Protein AF-A0A9J6GMS7-F1 (afdb_monomer_lite)

Organism: Haemaphysalis longicornis (NCBI:txid44386)

Structure (mmCIF, N/CA/C/O backbone):
data_AF-A0A9J6GMS7-F1
#
_entry.id   AF-A0A9J6GMS7-F1
#
loop_
_atom_site.group_PDB
_atom_site.id
_atom_site.type_symbol
_atom_site.label_atom_id
_atom_site.label_alt_id
_atom_site.label_comp_id
_atom_site.label_asym_id
_atom_site.label_entity_id
_atom_site.label_seq_id
_atom_site.pdbx_PDB_ins_code
_atom_site.Cartn_x
_atom_site.Cartn_y
_atom_site.Cartn_z
_atom_site.occupancy
_atom_site.B_iso_or_equiv
_atom_site.auth_seq_id
_atom_site.auth_comp_id
_atom_site.auth_asym_id
_atom_site.auth_atom_id
_atom_site.pdbx_PDB_model_num
ATOM 1 N N . MET A 1 1 ? -30.790 -10.913 7.863 1.00 38.25 1 MET A N 1
ATOM 2 C CA . MET A 1 1 ? -30.537 -9.484 8.167 1.00 38.25 1 MET A CA 1
ATOM 3 C C . MET A 1 1 ? -30.568 -8.693 6.867 1.00 38.25 1 MET A C 1
ATOM 5 O O . MET A 1 1 ? -29.943 -9.110 5.902 1.00 38.25 1 MET A O 1
ATOM 9 N N . LYS A 1 2 ? -31.389 -7.640 6.796 1.00 41.53 2 LYS A N 1
ATOM 10 C CA . LYS A 1 2 ? -31.711 -6.906 5.561 1.00 41.53 2 LYS A CA 1
ATOM 11 C C . LYS A 1 2 ? -30.527 -6.018 5.126 1.00 41.53 2 LYS A C 1
ATOM 13 O O . LYS A 1 2 ? -30.282 -5.008 5.770 1.00 41.53 2 LYS A O 1
ATOM 18 N N . ARG A 1 3 ? -29.835 -6.362 4.028 1.00 50.16 3 ARG A N 1
ATOM 19 C CA . ARG A 1 3 ? -28.936 -5.445 3.288 1.00 50.16 3 ARG A CA 1
ATOM 20 C C . ARG A 1 3 ? -29.787 -4.446 2.489 1.00 50.16 3 ARG A C 1
ATOM 22 O O . ARG A 1 3 ? -30.026 -4.636 1.299 1.00 50.16 3 ARG A O 1
ATOM 29 N N . GLY A 1 4 ? -30.331 -3.436 3.162 1.00 53.31 4 GLY A N 1
ATOM 30 C CA . GLY A 1 4 ? -30.753 -2.205 2.487 1.00 53.31 4 GLY A CA 1
ATOM 31 C C . GLY A 1 4 ? -29.514 -1.346 2.225 1.00 53.31 4 GLY A C 1
ATOM 32 O O . GLY A 1 4 ? -28.646 -1.348 3.083 1.00 53.31 4 GLY A O 1
ATOM 33 N N . TYR A 1 5 ? -29.467 -0.651 1.078 1.00 53.00 5 TYR A N 1
ATOM 34 C CA . TYR A 1 5 ? -28.448 0.337 0.635 1.00 53.00 5 TYR A CA 1
ATOM 35 C C . TYR A 1 5 ? -27.386 -0.049 -0.419 1.00 53.00 5 TYR A C 1
ATOM 37 O O . TYR A 1 5 ? -26.461 0.715 -0.656 1.00 53.00 5 TYR A O 1
ATOM 45 N N . ARG A 1 6 ? -27.607 -1.100 -1.227 1.00 72.44 6 ARG A N 1
ATOM 46 C CA . ARG A 1 6 ? -26.700 -1.457 -2.352 1.00 72.44 6 ARG A CA 1
ATOM 47 C C . ARG A 1 6 ? -26.282 -0.300 -3.294 1.00 72.44 6 ARG A C 1
ATOM 49 O O . ARG A 1 6 ? -25.125 -0.288 -3.693 1.00 72.44 6 ARG A O 1
ATOM 56 N N . PRO A 1 7 ? -27.158 0.646 -3.698 1.00 80.12 7 PRO A N 1
ATOM 57 C CA . PRO A 1 7 ? -26.750 1.705 -4.628 1.00 80.12 7 PRO A CA 1
ATOM 58 C C . PRO A 1 7 ? -25.846 2.762 -3.987 1.00 80.12 7 PRO A C 1
ATOM 60 O O . PRO A 1 7 ? -24.908 3.217 -4.629 1.00 80.12 7 PRO A O 1
ATOM 63 N N . LEU A 1 8 ? -26.122 3.136 -2.733 1.00 86.12 8 LEU A N 1
ATOM 64 C CA . LEU A 1 8 ? -25.345 4.151 -2.021 1.00 86.12 8 LEU A CA 1
ATOM 65 C C . LEU A 1 8 ? -23.966 3.611 -1.644 1.00 86.12 8 LEU A C 1
ATOM 67 O O . LEU A 1 8 ? -22.978 4.304 -1.852 1.00 86.12 8 LEU A O 1
ATOM 71 N N . ASP A 1 9 ? -23.903 2.363 -1.173 1.00 84.56 9 ASP A N 1
ATOM 72 C CA . ASP A 1 9 ? -22.640 1.695 -0.844 1.00 84.56 9 ASP A CA 1
ATOM 73 C C . ASP A 1 9 ? -21.738 1.593 -2.084 1.00 84.56 9 ASP A C 1
ATOM 75 O O . ASP A 1 9 ? -20.551 1.903 -2.025 1.00 84.56 9 ASP A O 1
ATOM 79 N N . ASN A 1 10 ? -22.314 1.233 -3.237 1.00 86.44 10 ASN A N 1
ATOM 80 C CA . ASN A 1 10 ? -21.580 1.169 -4.500 1.00 86.44 10 ASN A CA 1
ATOM 81 C C . ASN A 1 10 ? -21.072 2.544 -4.952 1.00 86.44 10 ASN A C 1
ATOM 83 O O . ASN A 1 10 ? -19.953 2.647 -5.450 1.00 86.44 10 ASN A O 1
ATOM 87 N N . GLU A 1 11 ? -21.880 3.594 -4.805 1.00 89.75 11 GLU A N 1
ATOM 88 C CA . GLU A 1 11 ? -21.471 4.941 -5.207 1.00 89.75 11 GLU A CA 1
ATOM 89 C C . GLU A 1 11 ? -20.404 5.508 -4.263 1.00 89.75 11 GLU A C 1
ATOM 91 O O . GLU A 1 11 ? -19.430 6.101 -4.721 1.00 89.75 11 GLU A O 1
ATOM 96 N N . ALA A 1 12 ? -20.524 5.249 -2.959 1.00 90.00 12 ALA A N 1
ATOM 97 C CA . ALA A 1 12 ? -19.506 5.595 -1.972 1.00 90.00 12 ALA A CA 1
ATOM 98 C C . ALA A 1 12 ? -18.186 4.858 -2.240 1.00 90.00 12 ALA A C 1
ATOM 100 O O . ALA A 1 12 ? -17.120 5.471 -2.198 1.00 90.00 12 ALA A O 1
ATOM 101 N N . PHE A 1 13 ? -18.250 3.568 -2.580 1.00 89.50 13 PHE A N 1
ATOM 102 C CA . PHE A 1 13 ? -17.077 2.786 -2.961 1.00 89.50 13 PHE A CA 1
ATOM 103 C C . PHE A 1 13 ? -16.408 3.348 -4.222 1.00 89.50 13 PHE A C 1
ATOM 105 O O . PHE A 1 13 ? -15.208 3.604 -4.218 1.00 89.50 13 PHE A O 1
ATOM 112 N N . ARG A 1 14 ? -17.176 3.635 -5.280 1.00 91.12 14 ARG A N 1
ATOM 113 C CA . ARG A 1 14 ? -16.641 4.260 -6.504 1.00 91.12 14 ARG A CA 1
ATOM 114 C C . ARG A 1 14 ? -16.030 5.627 -6.239 1.00 91.12 14 ARG A C 1
ATOM 116 O O . ARG A 1 14 ? -14.995 5.960 -6.809 1.00 91.12 14 ARG A O 1
ATOM 123 N N . PHE A 1 15 ? -16.663 6.422 -5.381 1.00 92.19 15 PHE A N 1
ATOM 124 C CA . PHE A 1 15 ? -16.116 7.703 -4.959 1.00 92.19 15 PHE A CA 1
ATOM 125 C C . PHE A 1 15 ? -14.766 7.516 -4.260 1.00 92.19 15 PHE A C 1
ATOM 127 O O . PHE A 1 15 ? -13.817 8.229 -4.587 1.00 92.19 15 PHE A O 1
ATOM 134 N N . LEU A 1 16 ? -14.666 6.544 -3.348 1.00 92.56 16 LEU A N 1
ATOM 135 C CA . LEU A 1 16 ? -13.427 6.211 -2.651 1.00 92.56 16 LEU A CA 1
ATOM 136 C C . LEU A 1 16 ? -12.330 5.766 -3.623 1.00 92.56 16 LEU A C 1
ATOM 138 O O . LEU A 1 16 ? -11.231 6.291 -3.537 1.00 92.56 16 LEU A O 1
ATOM 142 N N . VAL A 1 17 ? -12.625 4.863 -4.561 1.00 92.69 17 VAL A N 1
ATOM 143 C CA . VAL A 1 17 ? -11.662 4.360 -5.559 1.00 92.69 17 VAL A CA 1
ATOM 144 C C . VAL A 1 17 ? -11.137 5.491 -6.457 1.00 92.69 17 VAL A C 1
ATOM 146 O O . VAL A 1 17 ? -9.929 5.640 -6.637 1.00 92.69 17 VAL A O 1
ATOM 149 N N . ARG A 1 18 ? -12.028 6.360 -6.953 1.00 92.94 18 ARG A N 1
ATOM 150 C CA . ARG A 1 18 ? -11.666 7.472 -7.856 1.00 92.94 18 ARG A CA 1
ATOM 151 C C . ARG A 1 18 ? -10.909 8.608 -7.184 1.00 92.94 18 ARG A C 1
ATOM 153 O O . ARG A 1 18 ? -10.174 9.325 -7.855 1.00 92.94 18 ARG A O 1
ATOM 160 N N . ASN A 1 19 ? -11.139 8.809 -5.890 1.00 93.38 19 ASN A N 1
ATOM 161 C CA . ASN A 1 19 ? -10.509 9.866 -5.100 1.00 93.38 19 ASN A CA 1
ATOM 162 C C . ASN A 1 19 ? -9.538 9.281 -4.072 1.00 93.38 19 ASN A C 1
ATOM 164 O O . ASN A 1 19 ? -9.244 9.937 -3.070 1.00 93.38 19 ASN A O 1
ATOM 168 N N . PHE A 1 20 ? -9.066 8.052 -4.296 1.00 93.94 20 PHE A N 1
ATOM 169 C CA . PHE A 1 20 ? -8.360 7.267 -3.293 1.00 93.94 20 PHE A CA 1
ATOM 170 C C . PHE A 1 20 ? -7.180 8.031 -2.714 1.00 93.94 20 PHE A C 1
ATOM 172 O O . PHE A 1 20 ? -7.103 8.179 -1.496 1.00 93.94 20 PHE A O 1
ATOM 179 N N . GLU A 1 21 ? -6.331 8.601 -3.575 1.00 92.94 21 GLU A N 1
ATOM 180 C CA . GLU A 1 21 ? -5.163 9.378 -3.158 1.00 92.94 21 GLU A CA 1
ATOM 181 C C . GLU A 1 21 ? -5.514 10.540 -2.222 1.00 92.94 21 GLU A C 1
ATOM 183 O O . GLU A 1 21 ? -4.904 10.717 -1.167 1.00 92.94 21 GLU A O 1
ATOM 188 N N . THR A 1 22 ? -6.560 11.298 -2.548 1.00 93.94 22 THR A N 1
ATOM 189 C CA . THR A 1 22 ? -7.024 12.402 -1.696 1.00 93.94 22 THR A CA 1
ATOM 190 C C . THR A 1 22 ? -7.628 11.887 -0.394 1.00 93.94 22 THR A C 1
ATOM 192 O O . THR A 1 22 ? -7.377 12.450 0.673 1.00 93.94 22 THR A O 1
ATOM 195 N N . VAL A 1 23 ? -8.416 10.812 -0.447 1.00 94.06 23 VAL A N 1
ATOM 196 C CA . VAL A 1 23 ? -9.086 10.274 0.739 1.00 94.06 23 VAL A CA 1
ATOM 197 C C . VAL A 1 23 ? -8.070 9.693 1.713 1.00 94.06 23 VAL A C 1
ATOM 199 O O . VAL A 1 23 ? -8.078 10.080 2.882 1.00 94.06 23 VAL A O 1
ATOM 202 N N . TRP A 1 24 ? -7.162 8.818 1.271 1.00 94.31 24 TRP A N 1
ATOM 203 C CA . TRP A 1 24 ? -6.211 8.209 2.197 1.00 94.31 24 TRP A CA 1
ATOM 204 C C . TRP A 1 24 ? -5.225 9.237 2.746 1.00 94.31 24 TRP A C 1
ATOM 206 O O . TRP A 1 24 ? -4.833 9.109 3.897 1.00 94.31 24 TRP A O 1
ATOM 216 N N . THR A 1 25 ? -4.875 10.305 2.027 1.00 93.56 25 THR A N 1
ATOM 217 C CA . THR A 1 25 ? -3.977 11.346 2.562 1.00 93.56 25 THR A CA 1
ATOM 218 C C . THR A 1 25 ? -4.674 12.278 3.557 1.00 93.56 25 THR A C 1
ATOM 220 O O . THR A 1 25 ? -4.146 12.506 4.648 1.00 93.56 25 THR A O 1
ATOM 223 N N . THR A 1 26 ? -5.885 12.754 3.251 1.00 93.31 26 THR A N 1
ATOM 224 C CA . THR A 1 26 ? -6.541 13.841 4.009 1.00 93.31 26 THR A CA 1
ATOM 225 C C . THR A 1 26 ? -7.555 13.376 5.053 1.00 93.31 26 THR A C 1
ATOM 227 O O . THR A 1 26 ? -7.727 14.034 6.079 1.00 93.31 26 THR A O 1
ATOM 230 N N . SER A 1 27 ? -8.222 12.242 4.831 1.00 92.69 27 SER A N 1
ATOM 231 C CA . SER A 1 27 ? -9.329 11.799 5.678 1.00 92.69 27 SER A CA 1
ATOM 232 C C . SER A 1 27 ? -8.831 10.909 6.826 1.00 92.69 27 SER A C 1
ATOM 234 O O . SER A 1 27 ? -8.228 9.861 6.578 1.00 92.69 27 SER A O 1
ATOM 236 N N . PRO A 1 28 ? -9.101 11.257 8.100 1.00 90.31 28 PRO A N 1
ATOM 237 C CA . PRO A 1 28 ? -8.859 10.346 9.220 1.00 90.31 28 PRO A CA 1
ATOM 238 C C . PRO A 1 28 ? -9.807 9.137 9.195 1.00 90.31 28 PRO A C 1
ATOM 240 O O . PRO A 1 28 ? -9.461 8.069 9.695 1.00 90.31 28 PRO A O 1
ATOM 243 N N . GLN A 1 29 ? -10.980 9.268 8.564 1.00 90.69 29 GLN A N 1
ATOM 244 C CA . GLN A 1 29 ? -11.953 8.181 8.431 1.00 90.69 29 GLN A CA 1
ATOM 245 C C . GLN A 1 29 ? -11.419 7.014 7.595 1.00 90.69 29 GLN A C 1
ATOM 247 O O . GLN A 1 29 ? -11.901 5.898 7.752 1.00 90.69 29 GLN A O 1
ATOM 252 N N . PHE A 1 30 ? -10.383 7.226 6.778 1.00 94.06 30 PHE A N 1
ATOM 253 C CA . PHE A 1 30 ? -9.716 6.150 6.047 1.00 94.06 30 PHE A CA 1
ATOM 254 C C . PHE A 1 30 ? -9.239 5.012 6.969 1.00 94.06 30 PHE A C 1
ATOM 256 O O . PHE A 1 30 ? -9.328 3.836 6.624 1.00 94.06 30 PHE A O 1
ATOM 263 N N . GLN A 1 31 ? -8.796 5.334 8.187 1.00 93.94 31 GLN A N 1
ATOM 264 C CA . GLN A 1 31 ? -8.345 4.326 9.151 1.00 93.94 31 GLN A CA 1
ATOM 265 C C . GLN A 1 31 ? -9.497 3.494 9.736 1.00 93.94 31 GLN A C 1
ATOM 267 O O . GLN A 1 31 ? -9.238 2.453 10.342 1.00 93.94 31 GLN A O 1
ATOM 272 N N . LEU A 1 32 ? -10.750 3.917 9.554 1.00 93.88 32 LEU A N 1
ATOM 273 C CA . LEU A 1 32 ? -11.937 3.202 10.025 1.00 93.88 32 LEU A CA 1
ATOM 274 C C . LEU A 1 32 ? -12.384 2.092 9.070 1.00 93.88 32 LEU A C 1
ATOM 276 O O . LEU A 1 32 ? -13.213 1.280 9.472 1.00 93.88 32 LEU A O 1
ATOM 280 N N . LEU A 1 33 ? -11.831 2.033 7.851 1.00 94.00 33 LEU A N 1
ATOM 281 C CA . LEU A 1 33 ? -12.145 0.974 6.894 1.00 94.00 33 LEU A CA 1
ATOM 282 C C . LEU A 1 33 ? -11.871 -0.405 7.500 1.00 94.00 33 LEU A C 1
ATOM 284 O O . LEU A 1 33 ? -10.826 -0.636 8.126 1.00 94.00 33 LEU A O 1
ATOM 288 N N . ALA A 1 34 ? -12.798 -1.332 7.283 1.00 93.94 34 ALA A N 1
ATOM 289 C CA . ALA A 1 34 ? -12.577 -2.741 7.554 1.00 93.94 34 ALA A CA 1
ATOM 290 C C . ALA A 1 34 ? -11.512 -3.307 6.602 1.00 93.94 34 ALA A C 1
ATOM 292 O O . ALA A 1 34 ? -11.232 -2.748 5.538 1.00 93.94 34 ALA A O 1
ATOM 293 N N . PHE A 1 35 ? -10.927 -4.447 6.976 1.00 94.88 35 PHE A N 1
ATOM 294 C CA . PHE A 1 35 ? -9.940 -5.118 6.133 1.00 94.88 35 PHE A CA 1
ATOM 295 C C . PHE A 1 35 ? -10.523 -5.449 4.752 1.00 94.88 35 PHE A C 1
ATOM 297 O O . PHE A 1 35 ? -9.883 -5.185 3.740 1.00 94.88 35 PHE A O 1
ATOM 304 N N . GLU A 1 36 ? -11.753 -5.962 4.696 1.00 94.62 36 GLU A N 1
ATOM 305 C CA . GLU A 1 36 ? -12.431 -6.329 3.452 1.00 94.62 36 GLU A CA 1
ATOM 306 C C . GLU A 1 36 ? -12.691 -5.118 2.550 1.00 94.62 36 GLU A C 1
ATOM 308 O O . GLU A 1 36 ? -12.626 -5.235 1.329 1.00 94.62 36 GLU A O 1
ATOM 313 N N . GLU A 1 37 ? -12.971 -3.952 3.132 1.00 93.44 37 GLU A N 1
ATOM 314 C CA . GLU A 1 37 ? -13.188 -2.719 2.376 1.00 93.44 37 GLU A CA 1
ATOM 315 C C . GLU A 1 37 ? -11.876 -2.234 1.762 1.00 93.44 37 GLU A C 1
ATOM 317 O O . GLU A 1 37 ? -11.822 -2.023 0.552 1.00 93.44 37 GLU A O 1
ATOM 322 N N . LEU A 1 38 ? -10.803 -2.147 2.559 1.00 95.75 38 LEU A N 1
ATOM 323 C CA . LEU A 1 38 ? -9.477 -1.786 2.053 1.00 95.75 38 LEU A CA 1
ATOM 324 C C . LEU A 1 38 ? -8.991 -2.782 0.992 1.00 95.75 38 LEU A C 1
ATOM 326 O O . LEU A 1 38 ? -8.474 -2.374 -0.044 1.00 95.75 38 LEU A O 1
ATOM 330 N N . TRP A 1 39 ? -9.191 -4.078 1.231 1.00 95.69 39 TRP A N 1
ATOM 331 C CA . TRP A 1 39 ? -8.858 -5.145 0.292 1.00 95.69 39 TRP A CA 1
ATOM 332 C C . TRP A 1 39 ? -9.545 -4.943 -1.058 1.00 95.69 39 TRP A C 1
ATOM 334 O O . TRP A 1 39 ? -8.902 -5.029 -2.102 1.00 95.69 39 TRP A O 1
ATOM 344 N N . ASN A 1 40 ? -10.850 -4.667 -1.042 1.00 93.88 40 ASN A N 1
ATOM 345 C CA . ASN A 1 40 ? -11.612 -4.451 -2.265 1.00 93.88 40 ASN A CA 1
ATOM 346 C C . ASN A 1 40 ? -11.170 -3.178 -2.989 1.00 93.88 40 ASN A C 1
ATOM 348 O O . ASN A 1 40 ? -11.079 -3.206 -4.209 1.00 93.88 40 ASN A O 1
ATOM 352 N N . VAL A 1 41 ? -10.857 -2.104 -2.258 1.00 94.06 41 VAL A N 1
ATOM 353 C CA . VAL A 1 41 ? -10.355 -0.854 -2.848 1.00 94.06 41 VAL A CA 1
ATOM 354 C C . VAL A 1 41 ? -8.999 -1.065 -3.518 1.00 94.06 41 VAL A C 1
ATOM 356 O O . VAL A 1 41 ? -8.848 -0.731 -4.685 1.00 94.06 41 VAL A O 1
ATOM 359 N N . LEU A 1 42 ? -8.024 -1.650 -2.815 1.00 94.81 42 LEU A N 1
ATOM 360 C CA . LEU A 1 42 ? -6.669 -1.852 -3.349 1.00 94.81 42 LEU A CA 1
ATOM 361 C C . LEU A 1 42 ? -6.635 -2.818 -4.539 1.00 94.81 42 LEU A C 1
ATOM 363 O O . LEU A 1 42 ? -5.769 -2.708 -5.399 1.00 94.81 42 LEU A O 1
ATOM 367 N N . ARG A 1 43 ? -7.574 -3.768 -4.594 1.00 94.31 43 ARG A N 1
ATOM 368 C CA . ARG A 1 43 ? -7.698 -4.719 -5.702 1.00 94.31 43 ARG A CA 1
ATOM 369 C C . ARG A 1 43 ? -8.402 -4.125 -6.930 1.00 94.31 43 ARG A C 1
ATOM 371 O O . ARG A 1 43 ? -8.296 -4.712 -8.002 1.00 94.31 43 ARG A O 1
ATOM 378 N N . ASP A 1 44 ? -9.138 -3.026 -6.787 1.00 93.75 44 ASP A N 1
ATOM 379 C CA . ASP A 1 44 ? -9.955 -2.466 -7.868 1.00 93.75 44 ASP A CA 1
ATOM 380 C C . ASP A 1 44 ? -9.083 -1.864 -8.978 1.00 93.75 44 ASP A C 1
ATOM 382 O O . ASP A 1 44 ? -8.221 -1.029 -8.705 1.00 93.75 44 ASP A O 1
ATOM 386 N N . ASP A 1 45 ? -9.290 -2.290 -10.225 1.00 87.62 45 ASP A N 1
ATOM 387 C CA . ASP A 1 45 ? -8.497 -1.859 -11.386 1.00 87.62 45 ASP A CA 1
ATOM 388 C C . ASP A 1 45 ? -8.684 -0.372 -11.736 1.00 87.62 45 ASP A C 1
ATOM 390 O O . ASP A 1 45 ? -7.847 0.196 -12.432 1.00 87.62 45 ASP A O 1
ATOM 394 N N . GLU A 1 46 ? -9.746 0.277 -11.245 1.00 88.50 46 GLU A N 1
ATOM 395 C CA . GLU A 1 46 ? -9.986 1.716 -11.415 1.00 88.50 46 GLU A CA 1
ATOM 396 C C . GLU A 1 46 ? -9.372 2.561 -10.279 1.00 88.50 46 GLU A C 1
ATOM 398 O O . GLU A 1 46 ? -9.706 3.740 -10.134 1.00 88.50 46 GLU A O 1
ATOM 403 N N . LEU A 1 47 ? -8.492 1.991 -9.445 1.00 89.44 47 LEU A N 1
ATOM 404 C CA . LEU A 1 47 ? -7.816 2.724 -8.370 1.00 89.44 47 LEU A CA 1
ATOM 405 C C . LEU A 1 47 ? -6.978 3.878 -8.931 1.00 89.44 47 LEU A C 1
ATOM 407 O O . LEU A 1 47 ? -5.993 3.673 -9.632 1.00 89.44 47 LEU A O 1
ATOM 411 N N . HIS A 1 48 ? -7.345 5.109 -8.582 1.00 84.94 48 HIS A N 1
ATOM 412 C CA . HIS 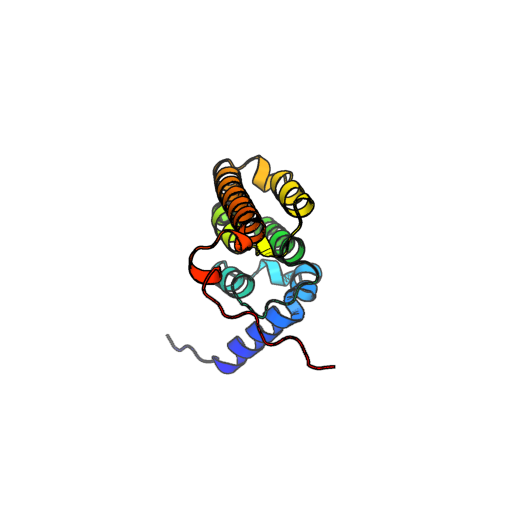A 1 48 ? -6.642 6.293 -9.064 1.00 84.94 48 HIS A CA 1
ATOM 413 C C . HIS A 1 48 ? -5.591 6.771 -8.057 1.00 84.94 48 HIS A C 1
ATOM 415 O O . HIS A 1 48 ? -5.923 7.286 -6.983 1.00 84.94 48 HIS A O 1
ATOM 421 N N . VAL A 1 49 ? -4.322 6.642 -8.444 1.00 87.25 49 VAL A N 1
ATOM 422 C CA . VAL A 1 49 ? -3.152 7.151 -7.716 1.00 87.25 49 VAL A CA 1
ATOM 423 C C . VAL A 1 49 ? -2.096 7.671 -8.686 1.00 87.25 49 VAL A C 1
ATOM 425 O O . VAL A 1 49 ? -1.940 7.146 -9.786 1.00 87.25 49 VAL A O 1
ATOM 428 N N . THR A 1 50 ? -1.343 8.686 -8.268 1.00 86.25 50 THR A N 1
ATOM 429 C CA . THR A 1 50 ? -0.231 9.240 -9.060 1.00 86.25 50 THR A CA 1
ATOM 430 C C . THR A 1 50 ? 0.902 8.223 -9.253 1.00 86.25 50 THR A C 1
ATOM 432 O O . THR A 1 50 ? 1.511 8.157 -10.319 1.00 86.25 50 THR A O 1
ATOM 435 N N . SER A 1 51 ? 1.167 7.408 -8.229 1.00 90.38 51 SER A N 1
ATOM 436 C CA . SER A 1 51 ? 2.102 6.281 -8.263 1.00 90.38 51 SER A CA 1
ATOM 437 C C . SER A 1 51 ? 1.431 5.067 -7.631 1.00 90.38 51 SER A C 1
ATOM 439 O O . SER A 1 51 ? 1.041 5.106 -6.465 1.00 90.38 51 SER A O 1
ATOM 441 N N . GLU A 1 52 ? 1.288 3.990 -8.405 1.00 91.00 52 GLU A N 1
ATOM 442 C CA . GLU A 1 52 ? 0.634 2.742 -7.981 1.00 91.00 52 GLU A CA 1
ATOM 443 C C . GLU A 1 52 ? 1.265 2.154 -6.721 1.00 91.00 52 GLU A C 1
ATOM 445 O O . GLU A 1 52 ? 0.562 1.784 -5.776 1.00 91.00 52 GLU A O 1
ATOM 450 N N . VAL A 1 53 ? 2.600 2.115 -6.681 1.00 92.56 53 VAL A N 1
ATOM 451 C CA . VAL A 1 53 ? 3.334 1.566 -5.539 1.00 92.56 53 VAL A CA 1
ATOM 452 C C . VAL A 1 53 ? 3.249 2.505 -4.346 1.00 92.56 53 VAL A C 1
ATOM 454 O O . VAL A 1 53 ? 2.871 2.071 -3.262 1.00 92.56 53 VAL A O 1
ATOM 457 N N . GLU A 1 54 ? 3.554 3.791 -4.529 1.00 92.31 54 GLU A N 1
ATOM 458 C CA . GLU A 1 54 ? 3.588 4.751 -3.422 1.00 92.31 54 GLU A CA 1
ATOM 459 C C . GLU A 1 54 ? 2.200 4.978 -2.814 1.00 92.31 54 GLU A C 1
ATOM 461 O O . GLU A 1 54 ? 2.048 4.935 -1.594 1.00 92.31 54 GLU A O 1
ATOM 466 N N . GLY A 1 55 ? 1.177 5.159 -3.651 1.00 93.62 55 GLY A N 1
ATOM 467 C CA . GLY A 1 55 ? -0.192 5.407 -3.210 1.00 93.62 55 GLY A CA 1
ATOM 468 C C . GLY A 1 55 ? -0.792 4.208 -2.481 1.00 93.62 55 GLY A C 1
ATOM 469 O O . GLY A 1 55 ? -1.337 4.362 -1.387 1.00 93.62 55 GLY A O 1
ATOM 470 N N . SER A 1 56 ? -0.651 3.003 -3.041 1.00 95.19 56 SER A N 1
ATOM 471 C CA . SER A 1 56 ? -1.176 1.781 -2.420 1.00 95.19 56 SER A CA 1
ATOM 472 C C . SER A 1 56 ? -0.423 1.436 -1.136 1.00 95.19 56 SER A C 1
ATOM 474 O O . SER A 1 56 ? -1.042 1.167 -0.106 1.00 95.19 56 SER A O 1
ATOM 476 N N . PHE A 1 57 ? 0.913 1.488 -1.161 1.00 96.94 57 PHE A N 1
ATOM 477 C CA . PHE A 1 57 ? 1.728 1.173 0.011 1.00 96.94 57 PHE A CA 1
ATOM 478 C C . PHE A 1 57 ? 1.564 2.211 1.125 1.00 96.94 57 PHE A C 1
ATOM 480 O O . PHE A 1 57 ? 1.351 1.842 2.280 1.00 96.94 57 PHE A O 1
ATOM 487 N N . GLY A 1 58 ? 1.571 3.505 0.795 1.00 96.06 58 GLY A N 1
ATOM 488 C CA . GLY A 1 58 ? 1.334 4.581 1.759 1.00 96.06 58 GLY A CA 1
ATOM 489 C C . GLY A 1 58 ? -0.027 4.456 2.446 1.00 96.06 58 GLY A C 1
ATOM 490 O O . GLY A 1 58 ? -0.130 4.597 3.669 1.00 96.06 58 GLY A O 1
ATOM 491 N N . ALA A 1 59 ? -1.064 4.092 1.690 1.00 96.50 59 ALA A N 1
ATOM 492 C CA . ALA A 1 59 ? -2.381 3.810 2.240 1.00 96.50 59 ALA A CA 1
ATOM 493 C C . ALA A 1 59 ? -2.377 2.597 3.190 1.00 96.50 59 ALA A C 1
ATOM 495 O O . ALA A 1 59 ? -2.957 2.673 4.277 1.00 96.50 59 ALA A O 1
ATOM 496 N N . ILE A 1 60 ? -1.680 1.508 2.838 1.00 97.25 60 ILE A N 1
ATOM 497 C CA . ILE A 1 60 ? -1.502 0.339 3.717 1.00 97.25 60 ILE A CA 1
ATOM 498 C C . ILE A 1 60 ? -0.836 0.755 5.034 1.00 97.25 60 ILE A C 1
ATOM 500 O O . ILE A 1 60 ? -1.357 0.435 6.105 1.00 97.25 60 ILE A O 1
ATOM 504 N N . LEU A 1 61 ? 0.260 1.518 4.978 1.00 96.69 61 LEU A N 1
ATOM 505 C CA . LEU A 1 61 ? 0.958 1.998 6.174 1.00 96.69 61 LEU A CA 1
ATOM 506 C C . LEU A 1 61 ? 0.043 2.847 7.059 1.00 96.69 61 LEU A C 1
ATOM 508 O O . LEU A 1 61 ? -0.048 2.610 8.267 1.00 96.69 61 LEU A O 1
ATOM 512 N N . LYS A 1 62 ? -0.697 3.793 6.467 1.00 96.38 62 LYS A N 1
ATOM 513 C CA . LYS A 1 62 ? -1.635 4.642 7.213 1.00 96.38 62 LYS A CA 1
ATOM 514 C C . LYS A 1 62 ? -2.752 3.827 7.865 1.00 96.38 62 LYS A C 1
ATOM 516 O O . LYS A 1 62 ? -3.138 4.110 9.003 1.00 96.38 62 LYS A O 1
ATOM 521 N N . TRP A 1 63 ? -3.273 2.820 7.169 1.00 97.62 63 TRP A N 1
ATOM 522 C CA . TRP A 1 63 ? -4.309 1.946 7.708 1.00 97.62 63 TRP A CA 1
ATOM 523 C C . TRP A 1 63 ? -3.782 1.078 8.856 1.00 97.62 63 TRP A C 1
ATOM 525 O O . TRP A 1 63 ? -4.427 1.009 9.906 1.00 97.62 63 TRP A O 1
ATOM 535 N N . ILE A 1 64 ? -2.593 0.482 8.717 1.00 96.56 64 ILE A N 1
ATOM 536 C CA . ILE A 1 64 ? -1.954 -0.303 9.786 1.00 96.56 64 ILE A CA 1
ATOM 537 C C . ILE A 1 64 ? -1.693 0.571 11.016 1.00 96.56 64 ILE A C 1
ATOM 539 O O . ILE A 1 64 ? -1.997 0.149 12.132 1.00 96.56 64 ILE A O 1
ATOM 543 N N . ALA A 1 65 ? -1.222 1.807 10.823 1.00 94.81 65 ALA A N 1
ATOM 544 C CA . ALA A 1 65 ? -0.944 2.748 11.909 1.00 94.81 65 ALA A CA 1
ATOM 545 C C . ALA A 1 65 ? -2.167 3.065 12.792 1.00 94.81 65 ALA A C 1
ATOM 547 O O . ALA A 1 65 ? -1.993 3.479 13.934 1.00 94.81 65 ALA A O 1
ATOM 548 N N . GLY A 1 66 ? -3.395 2.850 12.300 1.00 93.75 66 GLY A N 1
ATOM 549 C CA . GLY A 1 66 ? -4.611 3.043 13.096 1.00 93.75 66 GLY A CA 1
ATOM 550 C C . GLY A 1 66 ? -4.778 2.021 14.228 1.00 93.75 66 GLY A C 1
ATOM 551 O O . GLY A 1 66 ? -5.235 2.382 15.307 1.00 93.75 66 GLY A O 1
ATOM 552 N N . TYR A 1 67 ? -4.395 0.758 13.999 1.00 93.94 67 TYR A N 1
ATOM 553 C CA . TYR A 1 67 ? -4.501 -0.335 14.979 1.00 93.94 67 TYR A CA 1
ATOM 554 C C . TYR A 1 67 ? -3.370 -1.362 14.773 1.00 93.94 67 TYR A C 1
ATOM 556 O O . TYR A 1 67 ? -3.635 -2.490 14.344 1.00 93.94 67 TYR A O 1
ATOM 564 N N . PRO A 1 68 ? -2.105 -0.997 15.049 1.00 93.50 68 PRO A N 1
ATOM 565 C CA . PRO A 1 68 ? -0.938 -1.783 14.642 1.00 93.50 68 PRO A CA 1
ATOM 566 C C . PRO A 1 68 ? -0.919 -3.197 15.234 1.00 93.50 68 PRO A C 1
ATOM 568 O O . PRO A 1 68 ? -0.567 -4.134 14.525 1.00 93.50 68 PRO A O 1
ATOM 571 N N . GLU A 1 69 ? -1.371 -3.369 16.479 1.00 93.50 69 GLU A N 1
ATOM 572 C CA . GLU A 1 69 ? -1.367 -4.666 17.179 1.00 93.50 69 GLU A CA 1
ATOM 573 C C . GLU A 1 69 ? -2.175 -5.751 16.457 1.00 93.50 69 GLU A C 1
ATOM 575 O O . GLU A 1 69 ? -1.817 -6.923 16.479 1.00 93.50 69 GLU A O 1
ATOM 580 N N . VAL A 1 70 ? -3.265 -5.359 15.791 1.00 94.12 70 VAL A N 1
ATOM 581 C CA . VAL A 1 70 ? -4.136 -6.287 15.055 1.00 94.12 70 VAL A CA 1
ATOM 582 C C . VAL A 1 70 ? -3.817 -6.258 13.564 1.00 94.12 70 VAL A C 1
ATOM 584 O O . VAL A 1 70 ? -3.881 -7.282 12.889 1.00 94.12 70 VAL A O 1
ATOM 587 N N . ARG A 1 71 ? -3.482 -5.080 13.025 1.00 95.50 71 ARG A N 1
ATOM 588 C CA . ARG A 1 71 ? -3.403 -4.871 11.576 1.00 95.50 71 ARG A CA 1
ATOM 589 C C . ARG A 1 71 ? -2.080 -5.290 10.950 1.00 95.50 71 ARG A C 1
ATOM 591 O O . ARG A 1 71 ? -2.066 -5.577 9.756 1.00 95.50 71 ARG A O 1
ATOM 598 N N . ARG A 1 72 ? -0.999 -5.376 11.733 1.00 94.06 72 ARG A N 1
ATOM 599 C CA . ARG A 1 72 ? 0.308 -5.852 11.246 1.00 94.06 72 ARG A CA 1
ATOM 600 C C . ARG A 1 72 ? 0.223 -7.240 10.613 1.00 94.06 72 ARG A C 1
ATOM 602 O O . ARG A 1 72 ? 0.799 -7.436 9.555 1.00 94.06 72 ARG A O 1
ATOM 609 N N . GLY A 1 73 ? -0.596 -8.139 11.164 1.00 93.81 73 GLY A N 1
ATOM 610 C CA . GLY A 1 73 ? -0.794 -9.485 10.610 1.00 93.81 73 GLY A CA 1
ATOM 611 C C . GLY A 1 73 ? -1.429 -9.532 9.211 1.00 93.81 73 GLY A C 1
ATOM 612 O O . GLY A 1 73 ? -1.464 -10.591 8.596 1.00 93.81 73 GLY A O 1
ATOM 613 N N . PHE A 1 74 ? -1.932 -8.410 8.681 1.00 96.19 74 PHE A N 1
ATOM 614 C CA . PHE A 1 74 ? -2.435 -8.330 7.305 1.00 96.19 74 PHE A CA 1
ATOM 615 C C . PHE A 1 74 ? -1.412 -7.762 6.315 1.00 96.19 74 PHE A C 1
ATOM 617 O O . PHE A 1 74 ? -1.711 -7.725 5.122 1.00 96.19 74 PHE A O 1
ATOM 624 N N . LEU A 1 75 ? -0.230 -7.327 6.774 1.00 95.88 75 LEU A N 1
ATOM 625 C CA . LEU A 1 75 ? 0.775 -6.659 5.944 1.00 95.88 75 LEU A CA 1
ATOM 626 C C . LEU A 1 75 ? 1.155 -7.503 4.725 1.00 95.88 75 LEU A C 1
ATOM 628 O O . LEU A 1 75 ? 0.985 -7.038 3.600 1.00 95.88 75 LEU A O 1
ATOM 632 N N . CYS A 1 76 ? 1.577 -8.751 4.936 1.00 95.31 76 CYS A N 1
ATOM 633 C CA . CYS A 1 76 ? 1.999 -9.667 3.871 1.00 95.31 76 CYS A CA 1
ATOM 634 C C . CYS A 1 76 ? 0.911 -9.820 2.806 1.00 95.31 76 CYS A C 1
ATOM 636 O O . CYS A 1 76 ? 1.160 -9.696 1.609 1.00 95.31 76 CYS A O 1
ATOM 638 N N . ARG A 1 77 ? -0.337 -9.996 3.249 1.00 95.81 77 ARG A N 1
ATOM 639 C CA . ARG A 1 77 ? -1.485 -10.149 2.356 1.00 95.81 77 ARG A CA 1
ATOM 640 C C . ARG A 1 77 ? -1.770 -8.867 1.568 1.00 95.81 77 ARG A C 1
ATOM 642 O O . ARG A 1 77 ? -2.069 -8.947 0.382 1.00 95.81 77 ARG A O 1
ATOM 649 N N . LEU A 1 78 ? -1.672 -7.699 2.201 1.00 97.00 78 LEU A N 1
ATOM 650 C CA . LEU A 1 78 ? -1.889 -6.404 1.549 1.00 97.00 78 LEU A CA 1
ATOM 651 C C . LEU A 1 78 ? -0.763 -6.050 0.566 1.00 97.00 78 LEU A C 1
ATOM 653 O O . LEU A 1 78 ? -1.049 -5.472 -0.478 1.00 97.00 78 LEU A O 1
ATOM 657 N N . LEU A 1 79 ? 0.485 -6.449 0.836 1.00 96.44 79 LEU A N 1
ATOM 658 C CA . LEU A 1 79 ? 1.608 -6.263 -0.093 1.00 96.44 79 LEU A CA 1
ATOM 659 C C . LEU A 1 79 ? 1.366 -6.953 -1.440 1.00 96.44 79 LEU A C 1
ATOM 661 O O . LEU A 1 79 ? 1.749 -6.412 -2.472 1.00 96.44 79 LEU A O 1
ATOM 665 N N . THR A 1 80 ? 0.664 -8.092 -1.458 1.00 95.69 80 THR A N 1
ATOM 666 C CA . THR A 1 80 ? 0.308 -8.781 -2.715 1.00 95.69 80 THR A CA 1
ATOM 667 C C . THR A 1 80 ? -0.662 -7.999 -3.605 1.00 95.69 80 THR A C 1
ATOM 669 O O . THR A 1 80 ? -0.790 -8.316 -4.785 1.00 95.69 80 THR A O 1
ATOM 672 N N . LEU A 1 81 ? -1.347 -6.986 -3.060 1.00 95.88 81 LEU A N 1
ATOM 673 C CA . LEU A 1 81 ? -2.249 -6.117 -3.819 1.00 95.88 81 LEU A CA 1
ATOM 674 C C . LEU A 1 81 ? -1.541 -4.894 -4.412 1.00 95.88 81 LEU A C 1
ATOM 676 O O . LEU A 1 81 ? -2.114 -4.210 -5.254 1.00 95.88 81 LEU A O 1
ATOM 680 N N . VAL A 1 82 ? -0.310 -4.600 -3.987 1.00 95.31 82 VAL A N 1
ATOM 681 C CA . VAL A 1 82 ? 0.448 -3.461 -4.508 1.00 95.31 82 VAL A CA 1
ATOM 682 C C . VAL A 1 82 ? 0.932 -3.787 -5.922 1.00 95.31 82 VAL A C 1
ATOM 684 O O . VAL A 1 82 ? 1.603 -4.794 -6.155 1.00 95.31 82 VAL A O 1
ATOM 687 N N . ARG A 1 83 ? 0.613 -2.923 -6.892 1.00 93.94 83 ARG A N 1
ATOM 688 C CA . ARG A 1 83 ? 0.933 -3.153 -8.309 1.00 93.94 83 ARG A CA 1
ATOM 689 C C . ARG A 1 83 ? 2.372 -2.760 -8.653 1.00 93.94 83 ARG A C 1
ATOM 691 O O . ARG A 1 83 ? 2.619 -1.799 -9.379 1.00 93.94 83 ARG A O 1
ATOM 698 N N . PHE A 1 84 ? 3.334 -3.547 -8.176 1.00 92.94 84 PHE A N 1
ATOM 699 C CA . PHE A 1 84 ? 4.766 -3.313 -8.409 1.00 92.94 84 PHE A CA 1
ATOM 700 C C . PHE A 1 84 ? 5.188 -3.310 -9.887 1.00 92.94 84 PHE A C 1
ATOM 702 O O . PHE A 1 84 ? 6.224 -2.739 -10.210 1.00 92.94 84 PHE A O 1
ATOM 709 N N . LEU A 1 85 ? 4.376 -3.871 -10.793 1.00 90.75 85 LEU A N 1
ATOM 710 C CA . LEU A 1 85 ? 4.593 -3.801 -12.247 1.00 90.75 85 LEU A CA 1
ATOM 711 C C . LEU A 1 85 ? 4.654 -2.365 -12.790 1.00 90.75 85 LEU A C 1
ATOM 713 O O . LEU A 1 85 ? 5.296 -2.134 -13.810 1.00 90.75 85 LEU A O 1
ATOM 717 N N . PHE A 1 86 ? 3.996 -1.412 -12.125 1.00 89.50 86 PHE A N 1
ATOM 718 C CA . PHE A 1 86 ? 4.010 0.005 -12.504 1.00 89.50 86 PHE A CA 1
ATOM 719 C C . PHE A 1 86 ? 5.030 0.828 -11.703 1.00 89.50 86 PHE A C 1
ATOM 721 O O . PHE A 1 86 ? 5.105 2.044 -11.867 1.00 89.50 86 PHE A O 1
ATOM 728 N N . GLY A 1 87 ? 5.796 0.184 -10.819 1.00 88.75 87 GLY A N 1
ATOM 729 C CA . GLY A 1 87 ? 6.824 0.820 -10.005 1.00 88.75 87 GLY A CA 1
ATOM 730 C C . GLY A 1 87 ? 8.223 0.711 -10.601 1.00 88.75 87 GLY A C 1
ATOM 731 O O . GLY A 1 87 ? 8.499 -0.078 -11.503 1.00 88.75 87 GLY A O 1
ATOM 732 N N . SER A 1 88 ? 9.139 1.496 -10.046 1.00 91.00 88 SER A N 1
ATOM 733 C CA . SER A 1 88 ? 10.572 1.387 -10.300 1.00 91.00 88 SER A CA 1
ATOM 734 C C . SER A 1 88 ? 11.262 0.477 -9.276 1.00 91.00 88 SER A C 1
ATOM 736 O O . SER A 1 88 ? 10.743 0.200 -8.194 1.00 91.00 88 SER A O 1
ATOM 738 N N . ASN A 1 89 ? 12.501 0.070 -9.566 1.00 89.44 89 ASN A N 1
ATOM 739 C CA . ASN A 1 89 ? 13.336 -0.637 -8.587 1.00 89.44 89 ASN A CA 1
ATOM 740 C C . ASN A 1 89 ? 13.565 0.214 -7.316 1.00 89.44 89 ASN A C 1
ATOM 742 O O . ASN A 1 89 ? 13.603 -0.314 -6.209 1.00 89.44 89 ASN A O 1
ATOM 746 N N . ALA A 1 90 ? 13.632 1.544 -7.452 1.00 92.25 90 ALA A N 1
ATOM 747 C CA . ALA A 1 90 ? 13.735 2.445 -6.306 1.00 92.25 90 ALA A CA 1
ATOM 748 C C . ALA A 1 90 ? 12.480 2.405 -5.416 1.00 92.25 90 ALA A C 1
ATOM 750 O O . ALA A 1 90 ? 12.600 2.482 -4.194 1.00 92.25 90 ALA A O 1
ATOM 751 N N . ASP A 1 91 ? 11.291 2.236 -6.003 1.00 93.06 91 ASP A N 1
ATOM 752 C CA . ASP 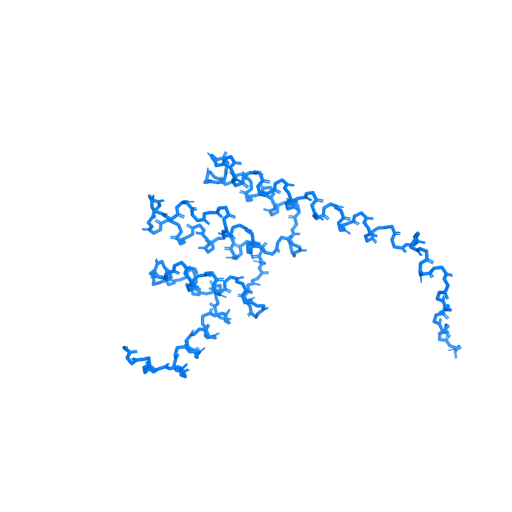A 1 91 ? 10.053 2.076 -5.233 1.00 93.06 91 ASP A CA 1
ATOM 753 C C . ASP A 1 91 ? 10.056 0.757 -4.459 1.00 93.06 91 ASP A C 1
ATOM 755 O O . ASP A 1 91 ? 9.734 0.744 -3.272 1.00 93.06 91 ASP A O 1
ATOM 759 N N . MET A 1 92 ? 10.515 -0.328 -5.088 1.00 93.25 92 MET A N 1
ATOM 760 C CA . MET A 1 92 ? 10.680 -1.630 -4.435 1.00 93.25 92 MET A CA 1
ATOM 761 C C . MET A 1 92 ? 11.653 -1.555 -3.245 1.00 93.25 92 MET A C 1
ATOM 763 O O . MET A 1 92 ? 11.326 -1.977 -2.137 1.00 93.25 92 MET A O 1
ATOM 767 N N . GLN A 1 93 ? 12.822 -0.934 -3.436 1.00 94.12 93 GLN A N 1
ATOM 768 C CA . GLN A 1 93 ? 13.804 -0.729 -2.363 1.00 94.12 93 GLN A CA 1
ATOM 769 C C . GLN A 1 93 ? 13.246 0.123 -1.220 1.00 94.12 93 GLN A C 1
ATOM 771 O O . GLN A 1 93 ? 13.538 -0.142 -0.053 1.00 94.12 93 GLN A O 1
ATOM 776 N N . ARG A 1 94 ? 12.427 1.135 -1.536 1.00 95.38 94 ARG A N 1
ATOM 777 C CA . ARG A 1 94 ? 11.763 1.959 -0.521 1.00 95.38 94 ARG A CA 1
ATOM 778 C C . ARG A 1 94 ? 10.826 1.111 0.336 1.00 95.38 94 ARG A C 1
ATOM 780 O O . ARG A 1 94 ? 10.921 1.191 1.558 1.00 95.38 94 ARG A O 1
ATOM 787 N N . VAL A 1 95 ? 9.992 0.271 -0.283 1.00 96.50 95 VAL A N 1
ATOM 788 C CA . VAL A 1 95 ? 9.090 -0.647 0.434 1.00 96.50 95 VAL A CA 1
ATOM 789 C C . VAL A 1 95 ? 9.873 -1.597 1.344 1.00 96.50 95 VAL A C 1
ATOM 791 O O . VAL A 1 95 ? 9.534 -1.738 2.513 1.00 96.50 95 VAL A O 1
ATOM 794 N N . GLU A 1 96 ? 10.963 -2.185 0.856 1.00 94.94 96 GLU A N 1
ATOM 795 C CA . GLU A 1 96 ? 11.820 -3.093 1.640 1.00 94.94 96 GLU A CA 1
ATOM 796 C C . GLU A 1 96 ? 12.532 -2.409 2.808 1.00 94.94 96 GLU A C 1
ATOM 798 O O . GLU A 1 96 ? 12.824 -3.032 3.830 1.00 94.94 96 GLU A O 1
ATOM 803 N N . SER A 1 97 ? 12.836 -1.120 2.660 1.00 95.94 97 SER A N 1
ATOM 804 C CA . SER A 1 97 ? 13.494 -0.338 3.702 1.00 95.94 97 SER A CA 1
ATOM 805 C C . SER A 1 97 ? 12.555 0.089 4.833 1.00 95.94 97 SER A C 1
ATOM 807 O O . SER A 1 97 ? 13.039 0.443 5.911 1.00 95.94 97 SER A O 1
ATOM 809 N N . GLU A 1 98 ? 11.238 0.037 4.611 1.00 97.12 98 GLU A N 1
ATOM 810 C CA . GLU A 1 98 ? 10.241 0.480 5.580 1.00 97.12 98 GLU A CA 1
ATOM 811 C C . GLU A 1 98 ? 10.322 -0.367 6.862 1.00 97.12 98 GLU A C 1
ATOM 813 O O . GLU A 1 98 ? 10.301 -1.598 6.775 1.00 97.12 98 GLU A O 1
ATOM 818 N N . PRO A 1 99 ? 10.375 0.231 8.069 1.00 95.69 99 PRO A N 1
ATOM 819 C CA . PRO A 1 99 ? 10.579 -0.516 9.310 1.00 95.69 99 PRO A CA 1
ATOM 820 C C . PRO A 1 99 ? 9.584 -1.655 9.548 1.00 95.69 99 PRO A C 1
ATOM 822 O O . PRO A 1 99 ? 9.984 -2.696 10.060 1.00 95.69 99 PRO A O 1
ATOM 825 N N . LEU A 1 100 ? 8.314 -1.475 9.166 1.00 94.50 100 LEU A N 1
ATOM 826 C CA . LEU A 1 100 ? 7.289 -2.516 9.304 1.00 94.50 100 LEU A CA 1
ATOM 827 C C . LEU A 1 100 ? 7.557 -3.730 8.413 1.00 94.50 100 LEU A C 1
ATOM 829 O O . LEU A 1 100 ? 7.274 -4.846 8.823 1.00 94.50 100 LEU A O 1
ATOM 833 N N . VAL A 1 101 ? 8.105 -3.510 7.219 1.00 95.94 101 VAL A N 1
ATOM 834 C CA . VAL A 1 101 ? 8.437 -4.571 6.262 1.00 95.94 101 VAL A CA 1
ATOM 835 C C . VAL A 1 101 ? 9.771 -5.205 6.630 1.00 95.94 101 VAL A C 1
ATOM 837 O O . VAL A 1 101 ? 9.888 -6.418 6.708 1.00 95.94 101 VAL A O 1
ATOM 840 N N . ARG A 1 102 ? 10.783 -4.388 6.927 1.00 95.69 102 ARG A N 1
ATOM 841 C CA . ARG A 1 102 ? 12.140 -4.844 7.250 1.00 95.69 102 ARG A CA 1
ATOM 842 C C . ARG A 1 102 ? 12.196 -5.763 8.475 1.00 95.69 102 ARG A C 1
ATOM 844 O O . ARG A 1 102 ? 13.119 -6.564 8.593 1.00 95.69 102 ARG A O 1
ATOM 851 N N . GLN A 1 103 ? 11.271 -5.591 9.416 1.00 94.00 103 GLN A N 1
ATOM 852 C CA . GLN A 1 103 ? 11.190 -6.389 10.644 1.00 94.00 103 GLN A CA 1
ATOM 853 C C . GLN A 1 103 ? 10.316 -7.641 10.492 1.00 94.00 103 GLN A C 1
ATOM 855 O O . GLN A 1 103 ? 10.254 -8.437 11.425 1.00 94.00 103 GLN A O 1
ATOM 860 N N . ASP A 1 104 ? 9.652 -7.808 9.348 1.00 94.50 104 ASP A N 1
ATOM 861 C CA . ASP A 1 104 ? 8.714 -8.890 9.076 1.00 94.50 104 ASP A CA 1
ATOM 862 C C . ASP A 1 104 ? 9.304 -9.825 8.006 1.00 94.50 104 ASP A C 1
ATOM 864 O O . ASP A 1 104 ? 9.440 -9.474 6.832 1.00 94.50 104 ASP A O 1
ATOM 868 N N . GLU A 1 105 ? 9.720 -11.017 8.437 1.00 94.69 105 GLU A N 1
ATOM 869 C CA . GLU A 1 105 ? 10.377 -12.005 7.573 1.00 94.69 105 GLU A CA 1
ATOM 870 C C . GLU A 1 105 ? 9.444 -12.510 6.461 1.00 94.69 105 GLU A C 1
ATOM 872 O O . GLU A 1 105 ? 9.880 -12.668 5.321 1.00 94.69 105 GLU A O 1
ATOM 877 N N . GLU A 1 106 ? 8.152 -12.674 6.757 1.00 94.94 106 GLU A N 1
ATOM 878 C CA . GLU A 1 106 ? 7.151 -13.115 5.781 1.00 94.94 106 GLU A CA 1
ATOM 879 C C . GLU A 1 106 ? 6.909 -12.024 4.727 1.00 94.94 106 GLU A C 1
ATOM 881 O O . GLU A 1 106 ? 6.822 -12.310 3.530 1.00 94.94 106 GLU A O 1
ATOM 886 N N . ALA A 1 107 ? 6.884 -10.752 5.136 1.00 95.50 107 ALA A N 1
ATOM 887 C CA . ALA A 1 107 ? 6.777 -9.633 4.204 1.00 95.50 107 ALA A CA 1
ATOM 888 C C . ALA A 1 107 ? 7.980 -9.567 3.245 1.00 95.50 107 ALA A C 1
ATOM 890 O O . ALA A 1 107 ? 7.805 -9.335 2.045 1.00 95.50 107 ALA A O 1
ATOM 891 N N . LEU A 1 108 ? 9.198 -9.798 3.748 1.00 95.88 108 LEU A N 1
ATOM 892 C CA . LEU A 1 108 ? 10.410 -9.842 2.924 1.00 95.88 108 LEU A CA 1
ATOM 893 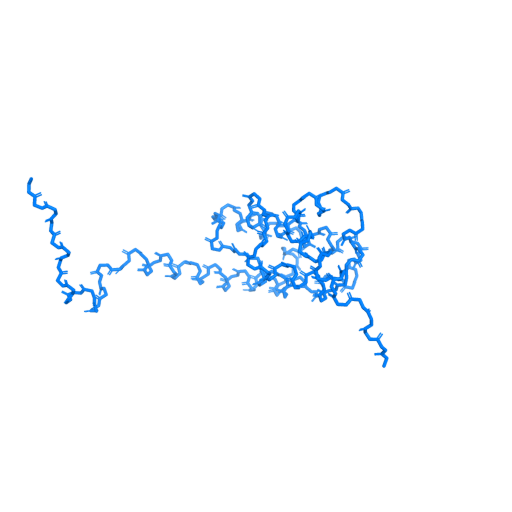C C . LEU A 1 108 ? 10.409 -11.029 1.954 1.00 95.88 108 LEU A C 1
ATOM 895 O O . LEU A 1 108 ? 10.817 -10.868 0.800 1.00 95.88 108 LEU A O 1
ATOM 899 N N . GLU A 1 109 ? 9.922 -12.195 2.380 1.00 95.75 109 GLU A N 1
ATOM 900 C CA . GLU A 1 109 ? 9.772 -13.360 1.505 1.00 95.75 109 GLU A CA 1
ATOM 901 C C . GLU A 1 109 ? 8.795 -13.061 0.359 1.00 95.75 109 GLU A C 1
ATOM 903 O O . GLU A 1 109 ? 9.147 -13.250 -0.809 1.00 95.75 109 GLU A O 1
ATOM 908 N N . VAL A 1 110 ? 7.626 -12.483 0.661 1.00 95.81 110 VAL A N 1
ATOM 909 C CA . VAL A 1 110 ? 6.649 -12.044 -0.352 1.00 95.81 110 VAL A CA 1
ATOM 910 C C . VAL A 1 110 ? 7.286 -11.075 -1.354 1.00 95.81 110 VAL A C 1
ATOM 912 O O . VAL A 1 110 ? 7.147 -11.256 -2.566 1.00 95.81 110 VAL A O 1
ATOM 915 N N . LEU A 1 111 ? 8.034 -10.075 -0.880 1.00 95.31 111 LEU A N 1
ATOM 916 C CA . LEU A 1 111 ? 8.714 -9.112 -1.752 1.00 95.31 111 LEU A CA 1
ATOM 917 C C . LEU A 1 111 ? 9.813 -9.761 -2.603 1.00 95.31 111 LEU A C 1
ATOM 919 O O . LEU A 1 111 ? 9.992 -9.382 -3.760 1.00 95.31 111 LEU A O 1
ATOM 923 N N . SER A 1 112 ? 10.520 -10.767 -2.083 1.00 93.94 112 SER A N 1
ATOM 924 C CA . SER A 1 112 ? 11.515 -11.518 -2.857 1.00 93.94 112 SER A CA 1
ATOM 925 C C . SER A 1 112 ? 10.881 -12.262 -4.040 1.00 93.94 112 SER A C 1
ATOM 927 O O . SER A 1 112 ? 11.398 -12.190 -5.158 1.00 93.94 112 SER A O 1
ATOM 929 N N . VAL A 1 113 ? 9.717 -12.886 -3.824 1.00 94.62 113 VAL A N 1
ATOM 930 C CA . VAL A 1 113 ? 8.952 -13.584 -4.866 1.00 94.62 113 VAL A CA 1
ATOM 931 C C . VAL A 1 113 ? 8.430 -12.594 -5.904 1.00 94.62 113 VAL A C 1
ATOM 933 O O . VAL A 1 113 ? 8.546 -12.839 -7.108 1.00 94.62 113 VAL A O 1
ATOM 936 N N . ILE A 1 114 ? 7.900 -11.451 -5.458 1.00 94.12 114 ILE A N 1
ATOM 937 C CA . ILE A 1 114 ? 7.450 -10.377 -6.352 1.00 94.12 114 ILE A CA 1
ATOM 938 C C . ILE A 1 114 ? 8.617 -9.891 -7.214 1.00 94.12 114 ILE A C 1
ATOM 940 O O . ILE A 1 114 ? 8.488 -9.860 -8.434 1.00 94.12 114 ILE A O 1
ATOM 944 N N . ARG A 1 115 ? 9.772 -9.581 -6.613 1.00 91.94 115 ARG A N 1
ATOM 945 C CA . ARG A 1 115 ? 10.961 -9.112 -7.339 1.00 91.94 115 ARG A CA 1
ATOM 946 C C . ARG A 1 115 ? 11.406 -10.105 -8.402 1.00 91.94 115 ARG A C 1
ATOM 948 O O . ARG A 1 115 ? 11.567 -9.727 -9.555 1.00 91.94 115 ARG A O 1
ATOM 955 N N . TRP A 1 116 ? 11.533 -11.375 -8.028 1.00 91.25 116 TRP A N 1
ATOM 956 C CA . TRP A 1 116 ? 11.897 -12.433 -8.964 1.00 91.25 116 TRP A CA 1
ATOM 957 C C . TRP A 1 116 ? 10.900 -12.533 -10.125 1.00 91.25 116 TRP A C 1
ATOM 959 O O . TRP A 1 116 ? 11.302 -12.651 -11.280 1.00 91.25 116 TRP A O 1
ATOM 969 N N . THR A 1 117 ? 9.601 -12.413 -9.837 1.00 90.06 117 THR A N 1
ATOM 970 C CA . THR A 1 117 ? 8.551 -12.420 -10.865 1.00 90.06 117 THR A CA 1
ATOM 971 C C . THR A 1 117 ? 8.690 -11.227 -11.815 1.00 90.06 117 THR A C 1
ATOM 973 O O . THR A 1 117 ? 8.582 -11.390 -13.029 1.00 90.06 117 THR A O 1
ATOM 976 N N . LEU A 1 118 ? 8.972 -10.032 -11.289 1.00 89.56 118 LEU A N 1
ATOM 977 C CA . LEU A 1 118 ? 9.212 -8.834 -12.098 1.00 89.56 118 LEU A CA 1
ATOM 978 C C . LEU A 1 118 ? 10.463 -8.983 -12.973 1.00 89.56 118 LEU A C 1
ATOM 980 O O . LEU A 1 118 ? 10.410 -8.669 -14.161 1.00 89.56 118 LEU A O 1
ATOM 984 N N . ASP A 1 119 ? 11.555 -9.515 -12.420 1.00 87.69 119 ASP A N 1
ATOM 985 C CA . ASP A 1 119 ? 12.797 -9.774 -13.156 1.00 87.69 119 ASP A CA 1
ATOM 986 C C . ASP A 1 119 ? 12.576 -10.791 -14.285 1.00 87.69 119 ASP A C 1
ATOM 988 O O . ASP A 1 119 ? 13.098 -10.625 -15.391 1.00 87.69 119 ASP A O 1
ATOM 992 N N . MET A 1 120 ? 11.757 -11.821 -14.046 1.00 85.25 120 MET A N 1
ATOM 993 C CA . MET A 1 120 ? 11.358 -12.777 -15.080 1.00 85.25 120 MET A CA 1
ATOM 994 C C . MET A 1 120 ? 10.577 -12.113 -16.210 1.00 85.25 120 MET A C 1
ATOM 996 O O . MET A 1 120 ? 10.932 -12.297 -17.374 1.00 85.25 120 MET A O 1
ATOM 1000 N N . VAL A 1 121 ? 9.557 -11.313 -15.884 1.00 83.94 121 VAL A N 1
ATOM 1001 C CA . VAL A 1 121 ? 8.762 -10.579 -16.884 1.00 83.94 121 VAL A CA 1
ATOM 1002 C C . VAL A 1 121 ? 9.647 -9.621 -17.683 1.00 83.94 121 VAL A C 1
ATOM 1004 O O . VAL A 1 121 ? 9.549 -9.559 -18.910 1.00 83.94 121 VAL A O 1
ATOM 1007 N N . ALA A 1 122 ? 10.560 -8.915 -17.014 1.00 81.56 122 ALA A N 1
ATOM 1008 C CA . ALA A 1 122 ? 11.506 -8.021 -17.668 1.00 81.56 122 ALA A CA 1
ATOM 1009 C C . ALA A 1 122 ? 12.439 -8.786 -18.623 1.00 81.56 122 ALA A C 1
ATOM 1011 O O . ALA A 1 122 ? 12.631 -8.369 -19.767 1.00 81.56 122 ALA A O 1
ATOM 1012 N N . THR A 1 123 ? 12.965 -9.936 -18.197 1.00 76.75 123 THR A N 1
ATOM 1013 C CA . THR A 1 123 ? 13.868 -10.772 -19.004 1.00 76.75 123 THR A CA 1
ATOM 1014 C C . THR A 1 123 ? 13.160 -11.382 -20.216 1.00 76.75 123 THR A C 1
ATOM 1016 O O . THR A 1 123 ? 13.710 -11.371 -21.318 1.00 76.75 123 THR A O 1
ATOM 1019 N N . ASP A 1 124 ? 11.924 -11.856 -20.054 1.00 65.38 124 ASP A N 1
ATOM 1020 C CA . ASP A 1 124 ? 11.110 -12.397 -21.148 1.00 65.38 124 ASP A CA 1
ATOM 1021 C C . ASP A 1 124 ? 10.750 -11.305 -22.173 1.00 65.38 124 ASP A C 1
ATOM 1023 O O . ASP A 1 124 ? 10.909 -11.479 -23.384 1.00 65.38 124 ASP A O 1
ATOM 1027 N N . SER A 1 125 ? 10.413 -10.102 -21.691 1.00 59.69 125 SER A N 1
ATOM 1028 C CA . SER A 1 125 ? 10.182 -8.934 -22.548 1.00 59.69 125 SER A CA 1
ATOM 1029 C C . SER A 1 125 ? 11.435 -8.465 -23.291 1.00 59.69 125 SER A C 1
ATOM 1031 O O . SER A 1 125 ? 11.315 -7.897 -24.369 1.00 59.69 125 SER A O 1
ATOM 1033 N N . ALA A 1 126 ? 12.639 -8.718 -22.769 1.00 60.84 126 ALA A N 1
ATOM 1034 C CA . ALA A 1 126 ? 13.896 -8.457 -23.472 1.00 60.84 126 ALA A CA 1
ATOM 1035 C C . ALA A 1 126 ? 14.205 -9.544 -24.517 1.00 60.84 126 ALA A C 1
ATOM 1037 O O . ALA A 1 126 ? 14.869 -9.277 -25.523 1.00 60.84 126 ALA A O 1
ATOM 1038 N N . ASN A 1 127 ? 13.686 -10.755 -24.308 1.00 60.12 127 ASN A N 1
ATOM 1039 C CA . ASN A 1 127 ? 13.951 -11.929 -25.127 1.00 60.12 127 ASN A CA 1
ATOM 1040 C C . ASN A 1 127 ? 12.819 -12.264 -26.118 1.00 60.12 127 ASN A C 1
ATOM 1042 O O . ASN A 1 127 ? 12.889 -13.295 -26.785 1.00 60.12 127 ASN A O 1
ATOM 1046 N N . TRP A 1 128 ? 11.815 -11.392 -26.293 1.00 55.66 128 TRP A N 1
ATOM 1047 C CA . TRP A 1 128 ? 10.681 -11.599 -27.215 1.00 55.66 128 TRP A CA 1
ATOM 1048 C C . TRP A 1 128 ? 11.101 -11.965 -28.650 1.00 55.66 128 TRP A C 1
ATOM 1050 O O . TRP A 1 128 ? 10.391 -12.684 -29.349 1.00 55.66 128 TRP A O 1
ATOM 1060 N N . ARG A 1 129 ? 12.289 -11.523 -29.090 1.00 55.91 129 ARG A N 1
ATOM 1061 C CA . ARG A 1 129 ? 12.881 -11.882 -30.393 1.00 55.91 129 ARG A CA 1
ATOM 1062 C C . ARG A 1 129 ? 13.234 -13.366 -30.538 1.00 55.91 129 ARG A C 1
ATOM 1064 O O . ARG A 1 129 ? 13.431 -13.823 -31.656 1.00 55.91 129 ARG A O 1
ATOM 1071 N N . SER A 1 130 ? 13.338 -14.102 -29.437 1.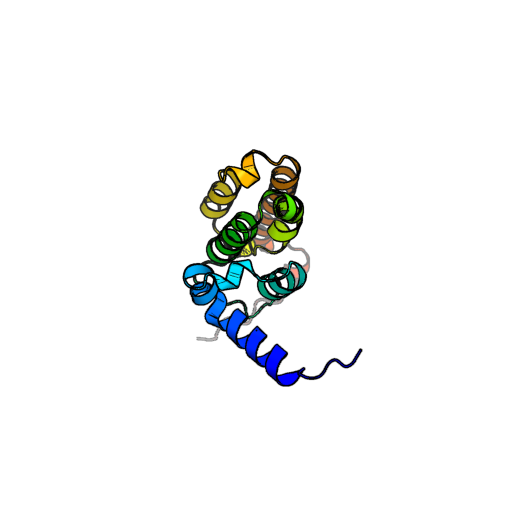00 60.19 130 SER A N 1
ATOM 1072 C CA . SER A 1 130 ? 13.662 -15.534 -29.409 1.00 60.19 130 SER A CA 1
ATOM 1073 C C . SER A 1 130 ? 12.427 -16.439 -29.342 1.00 60.19 130 SER A C 1
ATOM 1075 O O . SER A 1 130 ? 12.564 -17.662 -29.335 1.00 60.19 130 SER A O 1
ATOM 1077 N N . TRP A 1 131 ? 11.219 -15.864 -29.292 1.00 50.31 131 TRP A N 1
ATOM 1078 C CA . TRP A 1 131 ? 9.997 -16.639 -29.117 1.00 50.31 131 TRP A CA 1
ATOM 1079 C C . TRP A 1 131 ? 9.694 -17.463 -30.386 1.00 50.31 131 TRP A C 1
ATOM 1081 O O . TRP A 1 131 ? 9.470 -16.877 -31.450 1.00 50.31 131 TRP A O 1
ATOM 1091 N N . PRO A 1 132 ? 9.614 -18.807 -30.308 1.00 56.84 132 PRO A N 1
ATOM 1092 C CA . PRO A 1 132 ? 9.459 -19.663 -31.492 1.00 56.84 132 PRO A CA 1
ATOM 1093 C C . PRO A 1 132 ? 8.155 -19.403 -32.266 1.00 56.84 132 PRO A C 1
ATOM 1095 O O . PRO A 1 132 ? 8.101 -19.593 -33.472 1.00 56.84 132 PRO A O 1
ATOM 1098 N N . TYR A 1 133 ? 7.125 -18.879 -31.599 1.00 52.81 133 TYR A N 1
ATOM 1099 C CA . TYR A 1 133 ? 5.843 -18.492 -32.205 1.00 52.81 133 TYR A CA 1
ATOM 1100 C C . TYR A 1 133 ? 5.844 -17.112 -32.900 1.00 52.81 133 TYR A C 1
ATOM 1102 O O . TYR A 1 133 ? 4.875 -16.779 -33.581 1.00 52.81 133 TYR A O 1
ATOM 1110 N N . LEU A 1 134 ? 6.889 -16.290 -32.728 1.00 53.72 134 LEU A N 1
ATOM 1111 C CA . LEU A 1 134 ? 7.054 -15.015 -33.447 1.00 53.72 134 LEU A CA 1
ATOM 1112 C C . LEU A 1 134 ? 7.959 -15.141 -34.678 1.00 53.72 134 LEU A C 1
ATOM 1114 O O . LEU A 1 134 ? 7.889 -14.279 -35.552 1.00 53.72 134 LEU A O 1
ATOM 1118 N N . ALA A 1 135 ? 8.745 -16.218 -34.781 1.00 56.97 135 ALA A N 1
ATOM 1119 C CA . ALA A 1 135 ? 9.561 -16.519 -35.958 1.00 56.97 135 ALA A CA 1
ATOM 1120 C C . ALA A 1 135 ? 8.718 -16.727 -37.235 1.00 56.97 135 ALA A C 1
ATOM 1122 O O . ALA A 1 135 ? 9.184 -16.411 -38.326 1.00 56.97 135 ALA A O 1
ATOM 1123 N N . ASP A 1 136 ? 7.464 -17.173 -37.085 1.00 56.66 136 ASP A N 1
ATOM 1124 C CA . ASP A 1 136 ? 6.553 -17.490 -38.194 1.00 56.66 136 ASP A CA 1
ATOM 1125 C C . ASP A 1 136 ? 5.478 -16.418 -38.459 1.00 56.66 136 ASP A C 1
ATOM 1127 O O . ASP A 1 136 ? 4.604 -16.609 -39.310 1.00 56.66 136 ASP A O 1
ATOM 1131 N N . ARG A 1 137 ? 5.500 -15.265 -37.767 1.00 55.06 137 ARG A N 1
ATOM 1132 C CA . ARG A 1 137 ? 4.585 -14.170 -38.130 1.00 55.06 137 ARG A CA 1
ATOM 1133 C C . ARG A 1 137 ? 5.087 -13.495 -39.409 1.00 55.06 137 ARG A C 1
ATOM 1135 O O . ARG A 1 137 ? 6.211 -12.994 -39.410 1.00 55.06 137 ARG A O 1
ATOM 1142 N N . PRO A 1 138 ? 4.266 -13.387 -40.471 1.00 49.47 138 PRO A N 1
ATOM 1143 C CA . PRO A 1 138 ? 4.623 -12.543 -41.599 1.00 49.47 138 PRO A CA 1
ATOM 1144 C C . PRO A 1 138 ? 4.831 -11.118 -41.080 1.00 49.47 138 PRO A C 1
ATOM 1146 O O . PRO A 1 138 ? 3.981 -10.587 -40.357 1.00 49.47 138 PRO A O 1
ATOM 1149 N N . LEU A 1 139 ? 5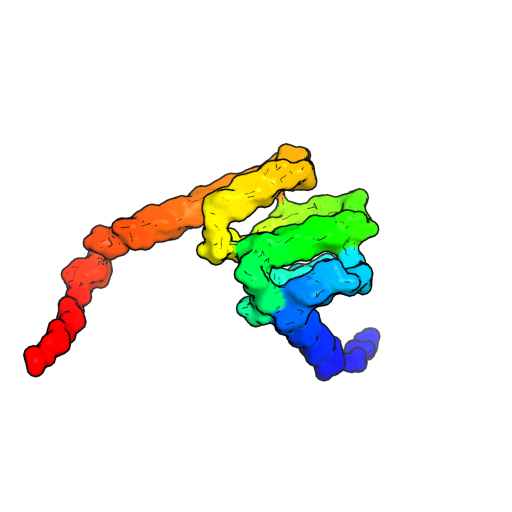.985 -10.531 -41.415 1.00 58.34 139 LEU A N 1
ATOM 1150 C CA . LEU A 1 139 ? 6.278 -9.124 -41.158 1.00 58.34 139 LEU A CA 1
ATOM 1151 C C . LEU A 1 139 ? 5.060 -8.318 -41.611 1.00 58.34 139 LEU A C 1
ATOM 1153 O O . LEU A 1 139 ? 4.619 -8.466 -42.754 1.00 58.34 139 LEU A O 1
ATOM 1157 N N . ALA A 1 140 ? 4.487 -7.520 -40.705 1.00 58.53 140 ALA A N 1
ATOM 1158 C CA . ALA A 1 140 ? 3.419 -6.604 -41.075 1.00 58.53 140 ALA A CA 1
ATOM 1159 C C . ALA A 1 140 ? 3.886 -5.830 -42.319 1.00 58.53 140 ALA A C 1
ATOM 1161 O O . ALA A 1 140 ? 5.041 -5.386 -42.328 1.00 58.53 140 ALA A O 1
ATOM 1162 N N . PRO A 1 141 ? 3.061 -5.730 -43.379 1.00 44.06 141 PRO A N 1
ATOM 1163 C CA . PRO A 1 141 ? 3.487 -5.091 -44.611 1.00 44.06 141 PRO A CA 1
ATOM 1164 C C . PRO A 1 141 ? 3.999 -3.697 -44.264 1.00 44.06 141 PRO A C 1
ATOM 1166 O O . PRO A 1 141 ? 3.300 -2.910 -43.622 1.00 44.06 141 PRO A O 1
ATOM 1169 N N . THR A 1 142 ? 5.253 -3.431 -44.630 1.00 54.31 142 THR A N 1
ATOM 1170 C CA . THR A 1 142 ? 5.843 -2.102 -44.499 1.00 54.31 142 THR A CA 1
ATOM 1171 C C . THR A 1 142 ? 4.900 -1.110 -45.171 1.00 54.31 142 THR A C 1
ATOM 1173 O O . THR A 1 142 ? 4.411 -1.430 -46.261 1.00 54.31 142 THR A O 1
ATOM 1176 N N . PRO A 1 143 ? 4.622 0.059 -44.569 1.00 47.00 143 PRO A N 1
ATOM 1177 C CA . PRO A 1 143 ? 3.803 1.055 -45.238 1.00 47.00 143 PRO A CA 1
ATOM 1178 C C . PRO A 1 143 ? 4.464 1.374 -46.584 1.00 47.00 143 PRO A C 1
ATOM 1180 O O . PRO A 1 143 ? 5.638 1.739 -46.635 1.00 47.00 143 PRO A O 1
ATOM 1183 N N . TYR A 1 144 ? 3.733 1.094 -47.667 1.00 47.59 144 TYR A N 1
ATOM 1184 C CA . TYR A 1 144 ? 4.143 1.390 -49.040 1.00 47.59 144 TYR A CA 1
ATOM 1185 C C . TYR A 1 144 ? 4.379 2.908 -49.203 1.00 47.59 144 TYR A C 1
ATOM 1187 O O . TYR A 1 144 ? 3.805 3.675 -48.426 1.00 47.59 144 TYR A O 1
ATOM 1195 N N . PRO A 1 145 ? 5.253 3.311 -50.149 1.00 54.97 145 PRO A N 1
ATOM 1196 C CA . PRO A 1 145 ? 5.932 4.612 -50.162 1.00 54.97 145 PRO A CA 1
ATOM 1197 C C . PRO A 1 145 ? 5.018 5.834 -50.268 1.00 54.97 145 PRO A C 1
ATOM 1199 O O . PRO A 1 145 ? 3.939 5.725 -50.894 1.00 54.97 145 PRO A O 1
#

InterPro domains:
  IPR011705 BTB/Kelch-associated [PF07707] (7-92)
  IPR011705 BTB/Kelch-associated [SM00875] (3-96)

Foldseek 3Di:
DDPDDPVVVVVVLVVCQQCVQVCLVPPPCLLVDDPVSLVCSLQDPSRDDPAQLCSQVVSLVSNCVSPVVPSLVCLLVSLVSRPCLRPDVVSLVVSCPDPSQVVDPSSVVSSVVVVVVSVVVVVCVVCVVVDPVVVPDDDDPDPDD

Sequence (145 aa):
MKRGYRPLDNEAFRFLVRNFETVWTTS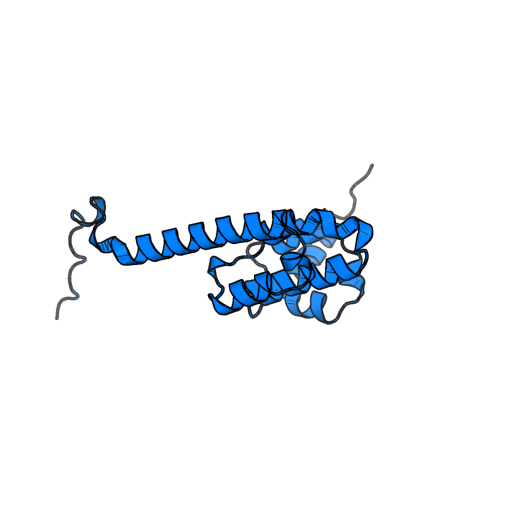PQFQLLAFEELWNVLRDDELHVTSEVEGSFGAILKWIAGYPEVRRGFLCRLLTLVRFLFGSNADMQRVESEPLVRQDEEALEVLSVIRWTLDMVATDSANWRSWPYLADRPLAPTPYP

Secondary structure (DSSP, 8-state):
-----HHHHHHHHHHHHHTHHHHHHH-GGGGG--HHHHHHHHH-TT---SSHHHHHHHHHHHHHHHSHHHHGGGHHHHHTTS-GGGS-HHHHHHHHHSHHHHT-HHHHHHHHHHHHHHHHHHHHHHSGGG-TTTTTSPPPPPPP-

Radius of gyration: 19.95 Å; chains: 1; bounding box: 46×34×67 Å

pLDDT: mean 85.38, std 15.81, range [38.25, 97.62]